Protein AF-A0A1B1Z982-F1 (afdb_monomer_lite)

Sequence (118 aa):
MNDKHSSLIGELDMIHENLQYAKQNTDNPLINSRIEEIKKFVSKLINDIEQMEKYKEQRYKPNQIKQKSPALHKNKPKKNVKHHQAPKGRNAHRQSGLFNAQGGFKPTAFYHVKGYED

Radius of gyration: 29.31 Å; chains: 1; bounding box: 48×60×69 Å

pLDDT: mean 72.61, std 19.45, range [44.53, 97.69]

Structure (mmCIF, N/CA/C/O backbone):
data_AF-A0A1B1Z982-F1
#
_entry.id   AF-A0A1B1Z982-F1
#
loop_
_atom_site.group_PDB
_atom_site.id
_atom_site.type_symbol
_atom_site.label_atom_id
_atom_site.label_alt_id
_atom_site.label_comp_id
_atom_site.label_asym_id
_atom_site.label_entity_id
_atom_site.label_seq_id
_atom_site.pdbx_PDB_ins_code
_atom_site.Cartn_x
_atom_site.Cartn_y
_atom_site.Cartn_z
_atom_site.occupancy
_atom_site.B_iso_or_equiv
_atom_site.auth_seq_id
_atom_site.auth_comp_id
_atom_site.auth_asym_id
_atom_site.auth_atom_id
_atom_site.pdbx_PDB_model_num
ATOM 1 N N . MET A 1 1 ? 16.030 12.762 -15.024 1.00 52.62 1 MET A N 1
ATOM 2 C CA . MET A 1 1 ? 14.594 12.393 -15.085 1.00 52.62 1 MET A CA 1
ATOM 3 C C . MET A 1 1 ? 14.165 11.502 -13.904 1.00 52.62 1 MET A C 1
ATOM 5 O O . MET A 1 1 ? 13.069 10.958 -13.967 1.00 52.62 1 MET A O 1
ATOM 9 N N . ASN A 1 2 ? 14.946 11.401 -12.817 1.00 60.38 2 ASN A N 1
ATOM 10 C CA . ASN A 1 2 ? 14.559 10.637 -11.614 1.00 60.38 2 ASN A CA 1
ATOM 11 C C . ASN A 1 2 ? 13.811 11.509 -10.584 1.00 60.38 2 ASN A C 1
ATOM 13 O O . ASN A 1 2 ? 13.110 11.002 -9.718 1.00 60.38 2 A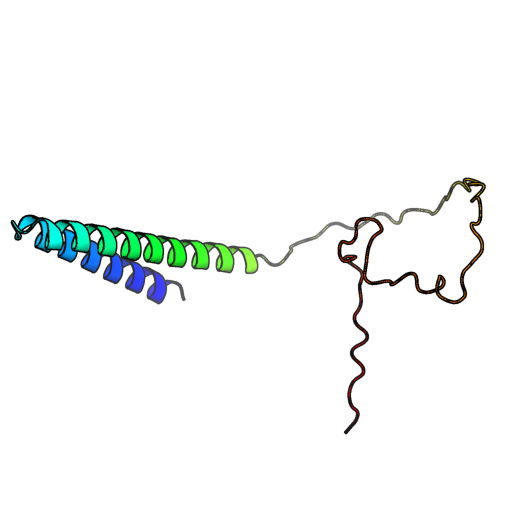SN A O 1
ATOM 17 N N . ASP A 1 3 ? 13.862 12.834 -10.735 1.00 69.56 3 ASP A N 1
ATOM 18 C CA . ASP A 1 3 ? 13.393 13.780 -9.712 1.00 69.56 3 ASP A CA 1
ATOM 19 C C . ASP A 1 3 ? 11.876 13.714 -9.471 1.00 69.56 3 ASP A C 1
ATOM 21 O O . ASP A 1 3 ? 11.410 13.893 -8.350 1.00 69.56 3 ASP A O 1
ATOM 25 N N . LYS A 1 4 ? 11.088 13.393 -10.507 1.00 81.94 4 LYS A N 1
ATOM 26 C CA . LYS A 1 4 ? 9.626 13.253 -10.378 1.00 81.94 4 LYS A CA 1
ATOM 27 C C . LYS A 1 4 ? 9.224 12.024 -9.564 1.00 81.94 4 LYS A C 1
ATOM 29 O O . LYS A 1 4 ? 8.228 12.072 -8.853 1.00 81.94 4 LYS A O 1
ATOM 34 N N . HIS A 1 5 ? 9.971 10.929 -9.683 1.00 82.06 5 HIS A N 1
ATOM 35 C CA . HIS A 1 5 ? 9.683 9.695 -8.958 1.00 82.06 5 HIS A CA 1
ATOM 36 C C . HIS A 1 5 ? 10.105 9.817 -7.495 1.00 82.06 5 HIS A C 1
ATOM 38 O O . HIS A 1 5 ? 9.312 9.482 -6.623 1.00 82.06 5 HIS A O 1
ATOM 44 N N . SER A 1 6 ? 11.280 10.394 -7.221 1.00 85.12 6 SER A N 1
ATOM 45 C CA . SER A 1 6 ? 11.704 10.687 -5.847 1.00 85.12 6 SER A CA 1
ATOM 46 C C . SER A 1 6 ? 10.760 11.672 -5.149 1.00 85.12 6 SER A C 1
ATOM 48 O O . SER A 1 6 ? 10.418 11.463 -3.990 1.00 85.12 6 SER A O 1
ATOM 50 N N . SER A 1 7 ? 10.274 12.698 -5.862 1.00 89.25 7 SER A N 1
ATOM 51 C CA . SER A 1 7 ? 9.251 13.616 -5.337 1.00 89.25 7 SER A CA 1
ATOM 52 C C . SER A 1 7 ? 7.953 12.884 -4.989 1.00 89.25 7 SER A C 1
ATOM 54 O O . SER A 1 7 ? 7.406 13.087 -3.911 1.00 89.25 7 SER A O 1
ATOM 56 N N . LEU A 1 8 ? 7.482 11.996 -5.872 1.00 92.56 8 LEU A N 1
ATOM 57 C CA . LEU A 1 8 ? 6.258 11.227 -5.645 1.00 92.56 8 LEU A CA 1
ATOM 58 C C . LEU A 1 8 ? 6.393 10.243 -4.473 1.00 92.56 8 LEU A C 1
ATOM 60 O O . LEU A 1 8 ? 5.452 10.091 -3.701 1.00 92.56 8 LEU A O 1
ATOM 64 N N . ILE A 1 9 ? 7.550 9.593 -4.317 1.00 92.50 9 ILE A N 1
ATOM 65 C CA . ILE A 1 9 ? 7.829 8.738 -3.153 1.00 92.50 9 ILE A CA 1
ATOM 66 C C . ILE A 1 9 ? 7.766 9.572 -1.867 1.00 92.50 9 ILE A C 1
ATOM 68 O O . ILE A 1 9 ? 7.068 9.182 -0.937 1.00 92.50 9 ILE A O 1
ATOM 72 N N . GLY A 1 10 ? 8.384 10.758 -1.849 1.00 93.12 10 GLY A N 1
ATOM 73 C CA . GLY A 1 10 ? 8.320 11.657 -0.694 1.00 93.12 10 GLY A CA 1
ATOM 74 C C . GLY A 1 10 ? 6.895 12.108 -0.340 1.00 93.12 10 GLY A C 1
ATOM 75 O O . GLY A 1 10 ? 6.539 12.171 0.836 1.00 93.12 10 GLY A O 1
ATOM 76 N N . GLU A 1 11 ? 6.046 12.374 -1.337 1.00 95.62 11 GLU A N 1
ATOM 77 C CA . GLU A 1 11 ? 4.624 12.673 -1.109 1.00 95.62 11 GLU A CA 1
ATOM 78 C C . GLU A 1 11 ? 3.875 11.480 -0.492 1.00 95.62 11 GLU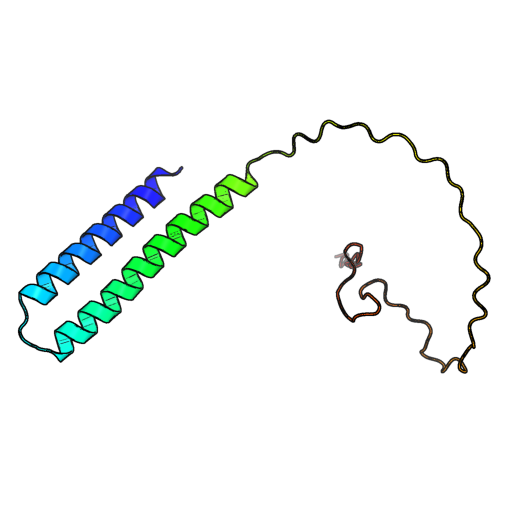 A C 1
ATOM 80 O O . GLU A 1 11 ? 3.062 11.656 0.419 1.00 95.62 11 GLU A O 1
ATOM 85 N N . LEU A 1 12 ? 4.162 10.259 -0.954 1.00 96.00 12 LEU A N 1
ATOM 86 C CA . LEU A 1 12 ? 3.561 9.036 -0.419 1.00 96.00 12 LEU A CA 1
ATOM 87 C C . LEU A 1 12 ? 4.031 8.734 1.010 1.00 96.00 12 LEU A C 1
ATOM 89 O O . LEU A 1 12 ? 3.208 8.329 1.834 1.00 96.00 12 LEU A O 1
ATOM 93 N N . ASP A 1 13 ? 5.298 8.992 1.329 1.00 95.31 13 ASP A N 1
ATOM 94 C CA . ASP A 1 13 ? 5.826 8.888 2.694 1.00 95.31 13 ASP A CA 1
ATOM 95 C C . ASP A 1 13 ? 5.124 9.876 3.635 1.00 95.31 13 ASP A C 1
ATOM 97 O O . ASP A 1 13 ? 4.684 9.505 4.724 1.00 95.31 13 ASP A O 1
ATOM 101 N N . MET A 1 14 ? 4.907 11.120 3.193 1.00 96.88 14 MET A N 1
ATOM 102 C CA . MET A 1 14 ? 4.152 12.105 3.973 1.00 96.88 14 MET A CA 1
ATOM 103 C C . MET A 1 14 ? 2.701 11.656 4.213 1.00 96.88 14 MET A C 1
ATOM 105 O O . MET A 1 14 ? 2.175 11.809 5.318 1.00 96.88 14 MET A O 1
ATOM 109 N N . ILE A 1 15 ? 2.040 11.074 3.206 1.00 96.62 15 ILE A N 1
ATOM 110 C CA . ILE A 1 15 ? 0.695 10.499 3.371 1.00 96.62 15 ILE A CA 1
ATOM 111 C C . ILE A 1 15 ? 0.720 9.361 4.397 1.00 96.62 15 ILE A C 1
ATOM 113 O O . ILE A 1 15 ? -0.181 9.273 5.233 1.00 96.62 15 ILE A O 1
ATOM 117 N N . HIS A 1 16 ? 1.742 8.506 4.361 1.00 96.31 16 HIS A N 1
ATOM 118 C CA . HIS A 1 16 ? 1.892 7.410 5.310 1.00 96.31 16 HIS A CA 1
ATOM 119 C C . HIS A 1 16 ? 2.026 7.913 6.759 1.00 96.31 16 HIS A C 1
ATOM 121 O O . HIS A 1 16 ? 1.341 7.400 7.650 1.00 96.31 16 HIS A O 1
ATOM 127 N N . GLU A 1 17 ? 2.822 8.959 6.993 1.00 96.19 17 GLU A N 1
ATOM 128 C CA . GLU A 1 17 ? 2.957 9.594 8.312 1.00 96.19 17 GLU A CA 1
ATOM 129 C C . GLU A 1 17 ? 1.662 10.281 8.769 1.00 96.19 17 GLU A C 1
ATOM 131 O O . GLU A 1 17 ? 1.235 10.114 9.913 1.00 96.19 17 GLU A O 1
ATOM 136 N N . ASN A 1 18 ? 0.959 10.972 7.868 1.00 97.25 18 ASN A N 1
ATOM 137 C CA . ASN A 1 18 ? -0.336 11.582 8.182 1.00 97.25 18 ASN A CA 1
ATOM 138 C C . ASN A 1 18 ? -1.383 10.534 8.589 1.00 97.25 18 ASN A C 1
ATOM 140 O O . ASN A 1 18 ? -2.169 10.758 9.511 1.00 97.25 18 ASN A O 1
ATOM 144 N N . LEU A 1 19 ? -1.382 9.368 7.937 1.00 96.12 19 LEU A N 1
ATOM 145 C CA . LEU A 1 19 ? -2.232 8.238 8.313 1.00 96.12 19 LEU A CA 1
ATOM 146 C C . LEU A 1 19 ? -1.845 7.679 9.686 1.00 96.12 19 LEU A C 1
ATOM 148 O O . LEU A 1 19 ? -2.723 7.363 10.489 1.00 96.12 19 LEU A O 1
ATOM 152 N N . GLN A 1 20 ? -0.549 7.587 9.985 1.00 96.25 20 GLN A N 1
ATOM 153 C CA . GLN A 1 20 ? -0.068 7.165 11.298 1.00 96.25 20 GLN A CA 1
ATOM 154 C C . GLN A 1 20 ? -0.506 8.136 12.404 1.00 96.25 20 GLN A C 1
ATOM 156 O O . GLN A 1 20 ? -0.986 7.689 13.447 1.00 96.25 20 GLN A O 1
ATOM 161 N N . TYR A 1 21 ? -0.417 9.443 12.159 1.00 96.25 21 TYR A N 1
ATOM 162 C CA . TYR A 1 21 ? -0.934 10.462 13.069 1.00 96.25 21 TYR A CA 1
ATOM 163 C C . TYR A 1 21 ? -2.453 10.339 13.239 1.00 96.25 21 TYR A C 1
ATOM 165 O O . TYR A 1 21 ? -2.947 10.293 14.363 1.00 96.25 21 TYR A O 1
ATOM 173 N N . ALA A 1 22 ? -3.217 10.200 12.151 1.00 94.69 22 ALA A N 1
ATOM 174 C CA . ALA A 1 22 ? -4.669 10.027 12.223 1.00 94.69 22 ALA A CA 1
ATOM 175 C C . ALA A 1 22 ? -5.073 8.801 13.062 1.00 94.69 22 ALA A C 1
ATOM 177 O O . ALA A 1 22 ? -6.013 8.881 13.850 1.00 94.69 22 ALA A O 1
ATOM 178 N N . LYS A 1 23 ? -4.321 7.697 12.951 1.00 94.50 23 LYS A N 1
ATOM 179 C CA . LYS A 1 23 ? -4.512 6.485 13.760 1.00 94.50 23 LYS A CA 1
ATOM 180 C C . LYS A 1 23 ? -4.315 6.743 15.256 1.00 94.50 23 LYS A C 1
ATOM 182 O O . LYS A 1 23 ? -5.058 6.224 16.077 1.00 94.50 23 LYS A O 1
ATOM 187 N N . GLN A 1 24 ? -3.305 7.534 15.620 1.00 94.88 24 GLN A N 1
ATOM 188 C CA . GLN A 1 24 ? -3.019 7.867 17.022 1.00 94.88 24 GLN A CA 1
ATOM 189 C C . GLN A 1 24 ? -4.075 8.789 17.642 1.00 94.88 24 GLN A C 1
ATOM 191 O O . GLN A 1 24 ? -4.226 8.798 18.858 1.00 94.88 24 GLN A O 1
ATOM 196 N N . ASN A 1 25 ? -4.803 9.543 16.816 1.00 95.31 25 ASN A N 1
ATOM 197 C CA . ASN A 1 25 ? -5.820 10.501 17.255 1.00 95.31 25 ASN A CA 1
ATOM 198 C C . ASN A 1 25 ? -7.255 9.959 17.162 1.00 95.31 25 ASN A C 1
ATOM 200 O O . ASN A 1 25 ? -8.206 10.718 17.347 1.00 95.31 25 ASN A O 1
ATOM 204 N N . THR A 1 26 ? -7.441 8.675 16.842 1.00 93.94 26 THR A N 1
ATOM 205 C CA . THR A 1 26 ? -8.771 8.068 16.772 1.00 93.94 26 THR A CA 1
ATOM 206 C C . THR A 1 26 ? -8.872 6.819 17.636 1.00 93.94 26 THR A C 1
ATOM 208 O O . THR A 1 26 ? -8.130 5.850 17.483 1.00 93.94 26 THR A O 1
ATOM 211 N N . ASP A 1 27 ? -9.869 6.817 18.515 1.00 94.75 27 ASP A N 1
ATOM 212 C CA . ASP A 1 27 ? -10.186 5.662 19.359 1.00 94.75 27 ASP A CA 1
ATOM 213 C C . ASP A 1 27 ? -11.099 4.654 18.646 1.00 94.75 27 ASP A C 1
ATOM 215 O O . ASP A 1 27 ? -11.393 3.580 19.170 1.00 94.75 27 ASP A O 1
ATOM 219 N N . ASN A 1 28 ? -11.571 4.975 17.435 1.00 97.12 28 ASN A N 1
ATOM 220 C CA . ASN A 1 28 ? -12.497 4.116 16.712 1.00 97.12 28 ASN A CA 1
ATOM 221 C C . ASN A 1 28 ? -11.746 2.935 16.056 1.00 97.12 28 ASN A C 1
ATOM 223 O O . ASN A 1 28 ? -10.973 3.141 15.113 1.00 97.12 28 ASN A O 1
ATOM 227 N N . PRO A 1 29 ? -12.005 1.679 16.472 1.00 95.44 29 PRO A N 1
ATOM 228 C CA . PRO A 1 29 ? -11.283 0.513 15.966 1.00 95.44 29 PRO A CA 1
ATOM 229 C C . PRO A 1 29 ? -11.536 0.244 14.476 1.00 95.44 29 PRO A C 1
ATOM 231 O O . PRO A 1 29 ? -10.637 -0.233 13.783 1.00 95.44 29 PRO A O 1
ATOM 234 N N . LEU A 1 30 ? -12.723 0.580 13.955 1.00 96.88 30 LEU A N 1
ATOM 235 C CA . LEU A 1 30 ? -13.032 0.437 12.528 1.00 96.88 30 LEU A CA 1
ATOM 236 C C . LEU A 1 30 ? -12.217 1.424 11.690 1.00 96.88 30 LEU A C 1
ATOM 238 O O . LEU A 1 30 ? -11.657 1.046 10.661 1.00 96.88 30 LEU A O 1
ATOM 242 N N . ILE A 1 31 ? -12.108 2.672 12.156 1.00 95.56 31 ILE A N 1
ATOM 243 C CA . ILE A 1 31 ? -11.288 3.698 11.501 1.00 95.56 31 ILE A CA 1
ATOM 244 C C . ILE A 1 31 ? -9.815 3.281 11.551 1.00 95.56 31 ILE A C 1
ATOM 246 O O . ILE A 1 31 ? -9.146 3.311 10.522 1.00 95.56 31 ILE A O 1
ATOM 250 N N . ASN A 1 32 ? -9.334 2.784 12.692 1.00 97.25 32 ASN A N 1
ATOM 251 C CA . ASN A 1 32 ? -7.968 2.275 12.833 1.00 97.25 32 ASN A CA 1
ATOM 252 C C . ASN A 1 32 ? -7.658 1.120 11.875 1.00 97.25 32 ASN A C 1
ATOM 254 O O . ASN A 1 32 ? -6.615 1.133 11.218 1.00 97.25 32 ASN A O 1
ATOM 258 N N . SER A 1 33 ? -8.567 0.149 11.747 1.00 97.19 33 SER A N 1
ATOM 259 C CA . SER A 1 33 ? -8.420 -0.942 10.776 1.00 97.19 33 SER A CA 1
ATOM 260 C C . SER A 1 33 ? -8.343 -0.405 9.350 1.00 97.19 33 SER A C 1
ATOM 262 O O . SER A 1 33 ? -7.491 -0.824 8.567 1.00 97.19 33 SER A O 1
ATOM 264 N N . ARG A 1 34 ? -9.205 0.561 9.010 1.00 97.62 34 ARG A N 1
ATOM 265 C CA . ARG A 1 34 ? -9.240 1.132 7.664 1.00 97.62 34 ARG A CA 1
ATOM 266 C C . ARG A 1 34 ? -7.986 1.941 7.347 1.00 97.62 34 ARG A C 1
ATOM 268 O O . ARG A 1 34 ? -7.465 1.840 6.240 1.00 97.62 34 ARG A O 1
ATOM 275 N N . ILE A 1 35 ? -7.473 2.697 8.314 1.00 97.12 35 ILE A N 1
ATOM 276 C CA . ILE A 1 35 ? -6.205 3.420 8.188 1.00 97.12 35 ILE A CA 1
ATOM 277 C C . ILE A 1 35 ? -5.052 2.442 7.926 1.00 97.12 35 ILE A C 1
ATOM 279 O O . ILE A 1 35 ? -4.244 2.682 7.032 1.00 97.12 35 ILE A O 1
ATOM 283 N N . GLU A 1 36 ? -4.993 1.315 8.639 1.00 96.62 36 GLU A N 1
ATOM 284 C CA . GLU A 1 36 ? -3.963 0.291 8.414 1.00 96.62 36 GLU A CA 1
ATOM 285 C C . GLU A 1 36 ? -4.043 -0.349 7.021 1.00 96.62 36 GLU A C 1
ATOM 287 O O . GLU A 1 36 ? -3.014 -0.600 6.391 1.00 96.62 36 GLU A O 1
ATOM 292 N N . GLU A 1 37 ? -5.245 -0.579 6.492 1.00 97.69 37 GLU A N 1
ATOM 293 C CA . GLU A 1 37 ? -5.409 -1.031 5.106 1.00 97.69 37 GLU A CA 1
ATOM 294 C C . GLU A 1 37 ? -4.871 -0.004 4.107 1.00 97.69 37 GLU A C 1
ATOM 296 O O . GLU A 1 37 ? -4.117 -0.367 3.203 1.00 97.69 37 GLU A O 1
ATOM 301 N N . ILE A 1 38 ? -5.211 1.276 4.284 1.00 97.56 38 ILE A N 1
ATOM 302 C CA . ILE A 1 38 ? -4.739 2.351 3.404 1.00 97.56 38 ILE A CA 1
ATOM 303 C C . ILE A 1 38 ? -3.211 2.447 3.459 1.00 97.56 38 ILE A C 1
ATOM 305 O O . ILE A 1 38 ? -2.574 2.504 2.408 1.00 97.56 38 ILE A O 1
ATOM 309 N N . LYS A 1 39 ? -2.606 2.375 4.651 1.00 97.25 39 LYS A N 1
ATOM 310 C CA . LYS A 1 39 ? -1.142 2.373 4.806 1.00 97.25 39 LYS A CA 1
ATOM 311 C C . LYS A 1 39 ? -0.482 1.252 4.005 1.00 97.25 39 LYS A C 1
ATOM 313 O O . LYS A 1 39 ? 0.466 1.515 3.272 1.00 97.25 39 LYS A O 1
ATOM 318 N N . LYS A 1 40 ? -1.022 0.028 4.057 1.00 96.88 40 LYS A N 1
ATOM 319 C CA . LYS A 1 40 ? -0.514 -1.101 3.252 1.00 96.88 40 LYS A CA 1
ATOM 320 C C . LYS A 1 40 ? -0.561 -0.811 1.751 1.00 96.88 40 LYS A C 1
ATOM 322 O O . LYS A 1 40 ? 0.378 -1.166 1.039 1.00 96.88 40 LYS A O 1
ATOM 327 N N . PHE A 1 41 ? -1.629 -0.176 1.262 1.00 97.38 41 PHE A N 1
ATOM 328 C CA . PHE A 1 41 ? -1.723 0.219 -0.147 1.00 97.38 41 PHE A CA 1
ATOM 329 C C . PHE A 1 41 ? -0.687 1.282 -0.521 1.00 97.38 41 PHE A C 1
ATOM 331 O O . PHE A 1 41 ? -0.058 1.154 -1.570 1.00 97.38 41 PHE A O 1
ATOM 338 N N . VAL A 1 42 ? -0.464 2.278 0.339 1.00 96.75 42 VAL A N 1
ATOM 339 C CA . VAL A 1 42 ? 0.557 3.318 0.128 1.00 96.75 42 VAL A CA 1
ATOM 340 C C . VAL A 1 42 ? 1.957 2.702 0.072 1.00 96.75 42 VAL A C 1
ATOM 342 O O . VAL A 1 42 ? 2.678 2.930 -0.896 1.00 96.75 42 VAL A O 1
ATOM 345 N N . SER A 1 43 ? 2.319 1.835 1.025 1.00 94.81 43 SER A N 1
ATOM 346 C CA . SER A 1 43 ? 3.620 1.147 1.016 1.00 94.81 43 SER A CA 1
ATOM 347 C C . SER A 1 43 ? 3.812 0.269 -0.222 1.00 94.81 43 SER A C 1
ATOM 349 O O . SER A 1 43 ? 4.908 0.195 -0.776 1.00 94.81 43 SER A O 1
ATOM 351 N N . LYS A 1 44 ? 2.745 -0.394 -0.688 1.00 96.62 44 LYS A N 1
ATOM 352 C CA . LYS A 1 44 ? 2.793 -1.174 -1.928 1.00 96.62 44 LYS A CA 1
ATOM 353 C C . LYS A 1 44 ? 3.069 -0.278 -3.137 1.00 96.62 44 LYS A C 1
ATOM 355 O O . LYS A 1 44 ? 3.902 -0.636 -3.961 1.00 96.62 44 LYS A O 1
ATOM 360 N N . LEU A 1 45 ? 2.413 0.878 -3.215 1.00 94.81 45 LEU A N 1
ATOM 361 C CA . LEU A 1 45 ? 2.606 1.827 -4.308 1.00 94.81 45 LEU A CA 1
ATOM 362 C C . LEU A 1 45 ? 4.037 2.382 -4.344 1.00 94.81 45 LEU A C 1
ATOM 364 O O . LEU A 1 45 ? 4.614 2.470 -5.425 1.00 94.81 45 LEU A O 1
ATOM 368 N N . ILE A 1 46 ? 4.623 2.696 -3.184 1.00 94.31 46 ILE A N 1
ATOM 369 C CA . ILE A 1 46 ? 6.031 3.116 -3.080 1.00 94.31 46 ILE A CA 1
ATOM 370 C C . ILE A 1 46 ? 6.946 2.041 -3.677 1.00 94.31 46 ILE A C 1
ATOM 372 O O . ILE A 1 46 ? 7.723 2.331 -4.585 1.00 94.31 46 ILE A O 1
ATOM 376 N N . ASN A 1 47 ? 6.791 0.784 -3.248 1.00 93.69 47 ASN A N 1
ATOM 377 C CA . ASN A 1 47 ? 7.588 -0.323 -3.778 1.00 93.69 47 ASN A CA 1
ATOM 378 C C . ASN A 1 47 ? 7.379 -0.497 -5.293 1.00 93.69 47 ASN A C 1
ATOM 380 O O . ASN A 1 47 ? 8.346 -0.642 -6.033 1.00 93.69 47 ASN A O 1
ATOM 384 N N . ASP A 1 48 ? 6.141 -0.422 -5.788 1.00 92.25 48 ASP A N 1
ATOM 385 C CA . ASP A 1 48 ? 5.864 -0.526 -7.225 1.00 92.25 48 ASP A CA 1
ATOM 386 C C . ASP A 1 48 ? 6.601 0.573 -8.024 1.00 92.25 48 ASP A C 1
ATOM 388 O O . ASP A 1 48 ? 7.183 0.286 -9.075 1.00 92.25 48 ASP A O 1
ATOM 392 N N . ILE A 1 49 ? 6.655 1.809 -7.509 1.00 90.12 49 ILE A N 1
ATOM 393 C CA . ILE A 1 49 ? 7.404 2.920 -8.123 1.00 90.12 49 ILE A CA 1
ATOM 394 C C . ILE A 1 49 ? 8.915 2.645 -8.110 1.00 90.12 49 ILE A C 1
ATOM 396 O O . ILE A 1 49 ? 9.560 2.767 -9.154 1.00 90.12 49 ILE A O 1
ATOM 400 N N . GLU A 1 50 ? 9.475 2.216 -6.978 1.00 89.12 50 GLU A N 1
ATOM 401 C CA . GLU A 1 50 ? 10.904 1.892 -6.855 1.00 89.12 50 GLU A CA 1
ATOM 402 C C . GLU A 1 50 ? 11.328 0.749 -7.792 1.00 89.12 50 GLU A C 1
ATOM 404 O O . GLU A 1 50 ? 12.391 0.789 -8.420 1.00 89.12 50 GLU A O 1
ATOM 409 N N . GLN A 1 51 ? 10.500 -0.292 -7.919 1.00 88.00 51 GLN A N 1
ATOM 410 C CA . GLN A 1 51 ? 10.780 -1.401 -8.831 1.00 88.00 51 GLN A CA 1
ATOM 411 C C . GLN A 1 51 ? 10.696 -0.947 -10.288 1.00 88.00 51 GLN A C 1
ATOM 413 O O . GLN A 1 51 ? 11.539 -1.342 -11.098 1.00 88.00 51 GLN A O 1
ATOM 418 N N . MET A 1 52 ? 9.727 -0.092 -10.641 1.00 84.12 52 MET A N 1
ATOM 419 C CA . MET A 1 52 ? 9.650 0.483 -11.987 1.00 84.12 52 MET A CA 1
ATOM 420 C C . MET A 1 52 ? 10.926 1.245 -12.368 1.00 84.12 52 MET A C 1
ATOM 422 O O . MET A 1 52 ? 11.357 1.142 -13.520 1.00 84.12 52 MET A O 1
ATOM 426 N N . GLU A 1 53 ? 11.549 1.978 -11.441 1.00 78.06 53 GLU A N 1
ATOM 427 C CA . GLU A 1 53 ? 12.833 2.643 -11.701 1.00 78.06 53 GLU A CA 1
ATOM 428 C C . GLU A 1 53 ? 13.953 1.635 -11.976 1.00 78.06 53 GLU A C 1
ATOM 430 O O . GLU A 1 53 ? 14.633 1.735 -13.003 1.00 78.06 53 GLU A O 1
ATOM 435 N N . LYS A 1 54 ? 14.069 0.585 -11.153 1.00 78.69 54 LYS A N 1
ATOM 436 C CA . LYS A 1 54 ? 15.064 -0.486 -11.350 1.00 78.69 54 LYS A CA 1
ATOM 437 C C . LYS A 1 54 ? 14.925 -1.171 -12.713 1.00 78.69 54 LYS A C 1
ATOM 439 O O . LYS A 1 54 ? 15.928 -1.447 -13.375 1.00 78.69 54 LYS A O 1
ATOM 444 N N . TYR A 1 55 ? 13.697 -1.426 -13.171 1.00 72.50 55 TYR A N 1
ATOM 445 C CA . TYR A 1 55 ? 13.457 -2.010 -14.495 1.00 72.50 55 TYR A CA 1
ATOM 446 C C . TYR A 1 55 ? 13.839 -1.067 -15.645 1.00 72.50 55 TYR A C 1
ATOM 448 O O . TYR A 1 55 ? 14.289 -1.540 -16.693 1.00 72.50 55 TYR A O 1
ATOM 456 N N . LYS A 1 56 ? 13.681 0.253 -15.479 1.00 67.25 56 LYS A N 1
ATOM 457 C CA . LYS A 1 56 ? 14.106 1.242 -16.484 1.00 67.25 56 LYS A CA 1
ATOM 458 C C . LYS A 1 56 ? 15.630 1.328 -16.570 1.00 67.25 56 LYS A C 1
ATOM 460 O O . LYS A 1 56 ? 16.159 1.300 -17.679 1.00 67.25 56 LYS A O 1
ATOM 465 N N . GLU A 1 57 ? 16.336 1.352 -15.442 1.00 61.84 57 GLU A N 1
ATOM 466 C CA . GLU A 1 57 ? 17.807 1.413 -15.415 1.00 61.84 57 GLU A CA 1
ATOM 467 C C . GLU A 1 57 ? 18.464 0.185 -16.066 1.00 61.84 57 GLU A C 1
ATOM 469 O O . GLU A 1 57 ? 19.460 0.308 -16.781 1.00 61.84 57 GLU A O 1
ATOM 474 N N . GLN A 1 58 ? 17.870 -1.003 -15.915 1.00 59.06 58 GLN A N 1
ATOM 475 C CA . GLN A 1 58 ? 18.378 -2.229 -16.543 1.00 59.06 58 GLN A CA 1
ATOM 476 C C . GLN A 1 58 ? 18.225 -2.249 -18.074 1.00 59.06 58 GLN A C 1
ATOM 478 O O . GLN A 1 58 ? 19.015 -2.905 -18.753 1.00 59.06 58 GLN A O 1
ATOM 483 N N . ARG A 1 59 ? 17.259 -1.513 -18.644 1.00 56.59 59 ARG A N 1
ATOM 484 C CA . ARG A 1 59 ? 17.062 -1.424 -20.105 1.00 56.59 59 ARG A CA 1
ATOM 485 C C . ARG A 1 59 ? 18.037 -0.470 -20.805 1.00 56.59 59 ARG A C 1
ATOM 487 O O . ARG A 1 59 ? 18.150 -0.533 -22.026 1.00 56.59 59 ARG A O 1
ATOM 494 N N . TYR A 1 60 ? 18.762 0.365 -20.058 1.00 53.31 60 TYR A N 1
ATOM 495 C CA . TYR A 1 60 ? 19.715 1.351 -20.585 1.00 53.31 60 TYR A CA 1
ATOM 496 C C . TYR A 1 60 ? 21.186 0.929 -20.490 1.00 53.31 60 TYR A C 1
ATOM 498 O O . TYR A 1 60 ? 22.075 1.760 -20.664 1.00 53.31 60 TYR A O 1
ATOM 506 N N . LYS A 1 61 ? 21.488 -0.357 -20.276 1.00 50.69 61 LYS A N 1
ATOM 507 C CA . LYS A 1 61 ? 22.834 -0.866 -20.565 1.00 50.69 61 LYS A CA 1
ATOM 508 C C . LYS A 1 61 ? 22.898 -1.229 -22.052 1.00 50.69 61 LYS A C 1
ATOM 510 O O . LYS A 1 61 ? 22.383 -2.287 -22.415 1.00 50.69 61 LYS A O 1
ATOM 515 N N . PRO A 1 62 ? 23.497 -0.404 -22.941 1.00 47.09 62 PRO A N 1
ATOM 516 C CA . PRO A 1 62 ? 23.798 -0.872 -24.282 1.00 47.09 62 PRO A CA 1
ATOM 517 C C . PRO A 1 62 ? 24.698 -2.094 -24.132 1.00 47.09 62 PRO A C 1
ATOM 519 O O . PRO A 1 62 ? 25.738 -2.034 -23.475 1.00 47.09 62 PRO A O 1
ATOM 522 N N . ASN A 1 63 ? 24.264 -3.214 -24.703 1.00 50.06 63 ASN A N 1
ATOM 523 C CA . ASN A 1 63 ? 25.051 -4.429 -24.823 1.00 50.06 63 ASN A CA 1
ATOM 524 C C . ASN A 1 63 ? 26.417 -4.092 -25.440 1.00 50.06 63 ASN A C 1
ATOM 526 O O . ASN A 1 63 ? 26.567 -4.061 -26.660 1.00 50.06 63 ASN A O 1
ATOM 530 N N . GLN A 1 64 ? 27.442 -3.877 -24.616 1.00 55.19 64 GLN A N 1
ATOM 531 C CA . GLN A 1 64 ? 28.825 -3.991 -25.054 1.00 55.19 64 GLN A CA 1
ATOM 532 C C . GLN A 1 64 ? 29.156 -5.480 -25.164 1.00 55.19 64 GLN A C 1
ATOM 534 O O . GLN A 1 64 ? 29.873 -6.040 -24.342 1.00 55.19 64 GLN A O 1
ATOM 539 N N . ILE A 1 65 ? 28.626 -6.142 -26.193 1.00 53.78 65 ILE A N 1
ATOM 540 C CA . ILE A 1 65 ? 29.097 -7.468 -26.593 1.00 53.78 65 ILE A CA 1
ATOM 541 C C . ILE A 1 65 ? 30.200 -7.247 -27.630 1.00 53.78 65 ILE A C 1
ATOM 543 O O . ILE A 1 65 ? 29.996 -7.345 -28.837 1.00 53.78 65 ILE A O 1
ATOM 547 N N . LYS A 1 66 ? 31.408 -6.933 -27.149 1.00 52.44 66 LYS A N 1
ATOM 548 C CA . LYS A 1 66 ? 32.624 -7.357 -27.845 1.00 52.44 66 LYS A CA 1
ATOM 549 C C . LYS A 1 66 ? 32.871 -8.801 -27.432 1.00 52.44 66 LYS A C 1
ATOM 551 O O . LYS A 1 66 ? 33.363 -9.022 -26.336 1.00 52.44 66 LYS A O 1
ATOM 556 N N . GLN A 1 67 ? 32.593 -9.755 -28.314 1.00 51.22 67 GLN A N 1
ATOM 557 C CA . GLN A 1 67 ? 33.388 -10.980 -28.425 1.00 51.22 67 GLN A CA 1
ATOM 558 C C . GLN A 1 67 ? 33.122 -11.642 -29.781 1.00 51.22 67 GLN A C 1
ATOM 560 O O . GLN A 1 67 ? 32.007 -12.032 -30.111 1.00 51.22 67 GLN A O 1
ATOM 565 N N . LYS A 1 68 ? 34.183 -11.690 -30.592 1.00 54.84 68 LYS A N 1
ATOM 566 C CA . LYS A 1 68 ? 34.245 -12.359 -31.892 1.00 54.84 68 LYS A CA 1
ATOM 567 C C . LYS A 1 68 ? 33.976 -13.850 -31.680 1.00 54.84 68 LYS A C 1
ATOM 569 O O . LYS A 1 68 ? 34.699 -14.493 -30.925 1.00 54.84 68 LYS A O 1
ATOM 574 N N . SER A 1 69 ? 32.971 -14.400 -32.345 1.00 52.19 69 SER A N 1
ATOM 575 C CA . SER A 1 69 ? 32.772 -15.846 -32.412 1.00 52.19 69 SER A CA 1
ATOM 576 C C . SER A 1 69 ? 33.838 -16.476 -33.325 1.00 52.19 69 SER A C 1
ATOM 578 O O . SER A 1 69 ? 34.051 -15.980 -34.434 1.00 52.19 69 SER A O 1
ATOM 580 N N . PRO A 1 70 ? 34.512 -17.570 -32.923 1.00 52.41 70 PRO A N 1
ATOM 581 C CA . PRO A 1 70 ? 35.251 -18.391 -33.869 1.00 52.41 70 PRO A CA 1
ATOM 582 C C . PRO A 1 70 ? 34.247 -19.148 -34.747 1.00 52.41 70 PRO A C 1
ATOM 584 O O . PRO A 1 70 ? 33.280 -19.728 -34.248 1.00 52.41 70 PRO A O 1
ATOM 587 N N . ALA A 1 71 ? 34.471 -19.141 -36.059 1.00 57.22 71 ALA A N 1
ATOM 588 C CA . ALA A 1 71 ? 33.678 -19.904 -37.013 1.00 57.22 71 ALA A CA 1
ATOM 589 C C . ALA A 1 71 ? 33.760 -21.411 -36.699 1.00 57.22 71 ALA A C 1
ATOM 591 O O . ALA A 1 71 ? 34.816 -22.031 -36.818 1.00 57.22 71 ALA A O 1
ATOM 592 N N . LEU A 1 72 ? 32.635 -22.010 -36.303 1.00 48.94 72 LEU A N 1
ATOM 593 C CA . LEU A 1 72 ? 32.509 -23.454 -36.109 1.00 48.94 72 LEU A CA 1
ATOM 594 C C . LEU A 1 72 ? 32.441 -24.155 -37.474 1.00 48.94 72 LEU A C 1
ATOM 596 O O . LEU A 1 72 ? 31.441 -24.064 -38.192 1.00 48.94 72 LEU A O 1
ATOM 600 N N . HIS A 1 73 ? 33.501 -24.888 -37.817 1.00 53.69 73 HIS A N 1
ATOM 601 C CA . HIS A 1 73 ? 33.478 -25.867 -38.899 1.00 53.69 73 HIS A CA 1
ATOM 602 C C . HIS A 1 73 ? 32.402 -26.929 -38.624 1.00 53.69 73 HIS A C 1
ATOM 604 O O . HIS A 1 73 ? 32.331 -27.535 -37.554 1.00 53.69 73 HIS A O 1
ATOM 610 N N . LYS A 1 74 ? 31.544 -27.140 -39.624 1.00 54.59 74 LYS A N 1
ATOM 611 C CA . LYS A 1 74 ? 30.495 -28.162 -39.648 1.00 54.59 74 LYS A CA 1
ATOM 612 C C . LYS A 1 74 ? 31.125 -29.553 -39.584 1.00 54.59 74 LYS A C 1
ATOM 614 O O . LYS A 1 74 ? 31.906 -29.877 -40.464 1.00 54.59 74 LYS A O 1
ATOM 619 N N . ASN A 1 75 ? 30.670 -30.398 -38.661 1.00 55.16 75 ASN A N 1
ATOM 620 C CA . ASN A 1 75 ? 30.662 -31.852 -38.838 1.00 55.16 75 ASN A CA 1
ATOM 621 C C . ASN A 1 75 ? 29.430 -32.429 -38.125 1.00 55.16 75 ASN A C 1
ATOM 623 O O . ASN A 1 75 ? 29.350 -32.449 -36.901 1.00 55.16 75 ASN A O 1
ATOM 627 N N . LYS A 1 76 ? 28.424 -32.851 -38.903 1.00 54.53 76 LYS A N 1
ATOM 628 C CA . LYS A 1 76 ? 27.217 -33.520 -38.393 1.00 54.53 76 LYS A CA 1
ATOM 629 C C . LYS A 1 76 ? 27.436 -35.039 -38.413 1.00 54.53 76 LYS A C 1
ATOM 631 O O . LYS A 1 76 ? 27.639 -35.568 -39.505 1.00 54.53 76 LYS A O 1
ATOM 636 N N . PRO A 1 77 ? 27.300 -35.775 -37.29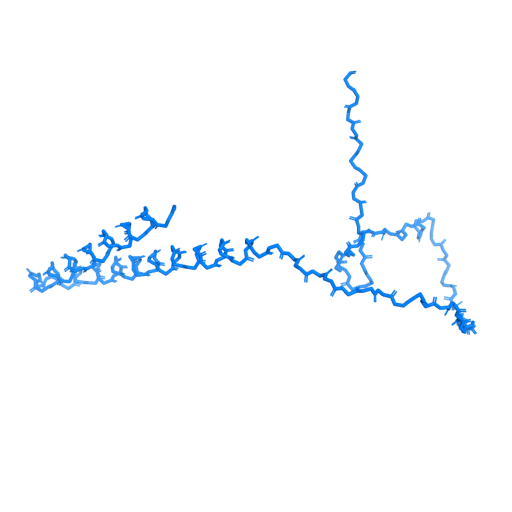8 1.00 52.53 77 PRO A N 1
ATOM 637 C CA . PRO A 1 77 ? 27.140 -37.222 -37.366 1.00 52.53 77 PRO A CA 1
ATOM 638 C C . PRO A 1 77 ? 25.701 -37.573 -37.784 1.00 52.53 77 PRO A C 1
ATOM 640 O O . PRO A 1 77 ? 24.731 -37.189 -37.128 1.00 52.53 77 PRO A O 1
ATOM 643 N N . LYS A 1 78 ? 25.554 -38.313 -38.893 1.00 56.88 78 LYS A N 1
ATOM 644 C CA . LYS A 1 78 ? 24.285 -38.931 -39.311 1.00 56.88 78 LYS A CA 1
ATOM 645 C C . LYS A 1 78 ? 23.894 -40.006 -38.289 1.00 56.88 78 LYS A C 1
ATOM 647 O O . LYS A 1 78 ? 24.447 -41.101 -38.314 1.00 56.88 78 LYS A O 1
ATOM 652 N N . LYS A 1 79 ? 22.919 -39.730 -37.419 1.00 51.28 79 LYS A N 1
ATOM 653 C CA . LYS A 1 79 ? 22.207 -40.785 -36.682 1.00 51.28 79 LYS A CA 1
ATOM 654 C C . LYS A 1 79 ? 21.009 -41.243 -37.512 1.00 51.28 79 LYS A C 1
ATOM 656 O O . LYS A 1 79 ? 20.056 -40.492 -37.699 1.00 51.28 79 LYS A O 1
ATOM 661 N N . ASN A 1 80 ? 21.077 -42.477 -38.008 1.00 56.62 80 ASN A N 1
ATOM 662 C CA . ASN A 1 80 ? 19.936 -43.199 -38.566 1.00 56.62 80 ASN A CA 1
ATOM 663 C C . ASN A 1 80 ? 18.965 -43.526 -37.425 1.00 56.62 80 ASN A C 1
ATOM 665 O O . ASN A 1 80 ? 19.127 -44.524 -36.727 1.00 56.62 80 ASN A O 1
ATOM 669 N N . VAL A 1 81 ? 17.962 -42.677 -37.220 1.00 52.09 81 VAL A N 1
ATOM 670 C CA . VAL A 1 81 ? 16.811 -43.015 -36.380 1.00 52.09 81 VAL A CA 1
ATOM 671 C C . VAL A 1 81 ? 15.779 -43.661 -37.296 1.00 52.09 81 VAL A C 1
ATOM 673 O O . VAL A 1 81 ? 15.217 -43.004 -38.172 1.00 52.09 81 VAL A O 1
ATOM 676 N N . LYS A 1 82 ? 15.549 -44.968 -37.129 1.00 49.41 82 LYS A N 1
ATOM 677 C CA . LYS A 1 82 ? 14.404 -45.652 -37.740 1.00 49.41 82 LYS A CA 1
ATOM 678 C C . LYS A 1 82 ? 13.134 -45.069 -37.117 1.00 49.41 82 LYS A C 1
ATOM 680 O O . LYS A 1 82 ? 12.732 -45.461 -36.028 1.00 49.41 82 LYS A O 1
ATOM 685 N N . HIS A 1 83 ? 12.533 -44.090 -37.782 1.00 47.72 83 HIS A N 1
ATOM 686 C CA . HIS A 1 83 ? 11.215 -43.593 -37.417 1.00 47.72 83 HIS A CA 1
ATOM 687 C C . HIS A 1 83 ? 10.172 -44.635 -37.832 1.00 47.72 83 HIS A C 1
ATOM 689 O O . HIS A 1 83 ? 9.970 -44.864 -39.025 1.00 47.72 83 HIS A O 1
ATOM 695 N N . HIS A 1 84 ? 9.495 -45.252 -36.862 1.00 47.81 84 HIS A N 1
ATOM 696 C CA . HIS A 1 84 ? 8.217 -45.909 -37.118 1.00 47.81 84 HIS A CA 1
ATOM 697 C C . HIS A 1 84 ? 7.238 -44.831 -37.600 1.00 47.81 84 HIS A C 1
ATOM 699 O O . HIS A 1 84 ? 6.804 -43.981 -36.824 1.00 47.81 84 HIS A O 1
ATOM 705 N N . GLN A 1 85 ? 6.957 -44.803 -38.905 1.00 51.97 85 GLN A N 1
ATOM 706 C CA . GLN A 1 85 ? 5.949 -43.909 -39.463 1.00 51.97 85 GLN A CA 1
ATOM 707 C C . GLN A 1 85 ? 4.573 -44.479 -39.122 1.00 51.97 85 GLN A C 1
ATOM 709 O O . GLN A 1 85 ? 4.139 -45.461 -39.718 1.00 51.97 85 GLN A O 1
ATOM 714 N N . ALA A 1 86 ? 3.885 -43.858 -38.163 1.00 53.53 86 ALA A N 1
ATOM 715 C CA . ALA A 1 86 ? 2.437 -43.982 -38.078 1.00 53.53 86 ALA A CA 1
ATOM 716 C C . ALA A 1 86 ? 1.820 -43.448 -39.389 1.00 53.53 86 ALA A C 1
ATOM 718 O O . ALA A 1 86 ? 2.357 -42.489 -39.963 1.00 53.53 86 ALA A O 1
ATOM 719 N N . PRO A 1 87 ? 0.731 -44.053 -39.895 1.00 54.91 87 PRO A N 1
ATOM 720 C CA . PRO A 1 87 ? 0.131 -43.655 -41.161 1.00 54.91 87 PRO A CA 1
ATOM 721 C C . PRO A 1 87 ? -0.239 -42.170 -41.126 1.00 54.91 87 PRO A C 1
ATOM 723 O O . PRO A 1 87 ? -0.944 -41.696 -40.234 1.00 54.91 87 PRO A O 1
ATOM 726 N N . LYS A 1 88 ? 0.283 -41.421 -42.103 1.00 53.62 88 LYS A N 1
ATOM 727 C CA . LYS A 1 88 ? 0.033 -39.989 -42.263 1.00 53.62 88 LYS A CA 1
ATOM 728 C C . LYS A 1 88 ? -1.445 -39.778 -42.583 1.00 53.62 88 LYS A C 1
ATOM 730 O O . LYS A 1 88 ? -1.856 -39.876 -43.736 1.00 53.62 88 LYS A O 1
ATOM 735 N N . GLY A 1 89 ? -2.238 -39.441 -41.570 1.00 50.03 89 GLY A N 1
ATOM 736 C CA . GLY A 1 89 ? -3.513 -38.771 -41.791 1.00 50.03 89 GLY A CA 1
ATOM 737 C C . GLY A 1 89 ? -3.276 -37.509 -42.626 1.00 50.03 89 GLY A C 1
ATOM 738 O O . GLY A 1 89 ? -2.259 -36.830 -42.461 1.00 50.03 89 GLY A O 1
ATOM 739 N N . ARG A 1 90 ? -4.215 -37.191 -43.521 1.00 54.31 90 ARG A N 1
ATOM 740 C CA . ARG A 1 90 ? -4.155 -36.123 -44.542 1.00 54.31 90 ARG A CA 1
ATOM 741 C C . ARG A 1 90 ? -3.819 -34.712 -44.000 1.00 54.31 90 ARG A C 1
ATOM 743 O O . ARG A 1 90 ? -3.537 -33.816 -44.783 1.00 54.31 90 ARG A O 1
ATOM 750 N N . ASN A 1 91 ? -3.772 -34.542 -42.673 1.00 52.25 91 ASN A N 1
ATOM 751 C CA . ASN A 1 91 ? -3.526 -33.288 -41.955 1.00 52.25 91 ASN A CA 1
ATOM 752 C C . ASN A 1 91 ? -2.215 -33.256 -41.13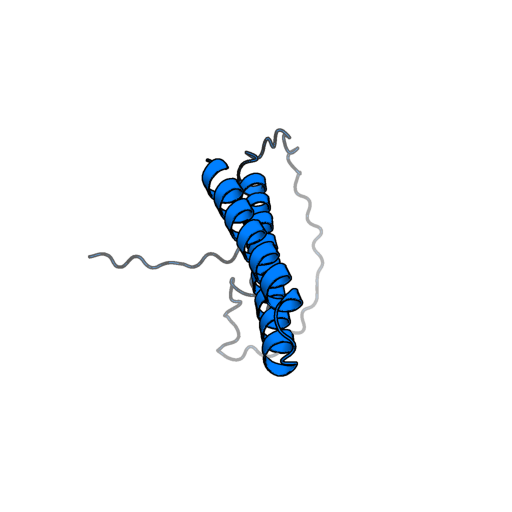5 1.00 52.25 91 ASN A C 1
ATOM 754 O O . ASN A 1 91 ? -1.919 -32.243 -40.508 1.00 52.25 91 ASN A O 1
ATOM 758 N N . ALA A 1 92 ? -1.394 -34.315 -41.134 1.00 49.94 92 ALA A N 1
ATOM 759 C CA . ALA A 1 92 ? -0.179 -34.384 -40.304 1.00 49.94 92 ALA A CA 1
ATOM 760 C C . ALA A 1 92 ? 1.007 -33.540 -40.827 1.00 49.94 92 ALA A C 1
ATOM 762 O O . ALA A 1 92 ? 2.083 -33.534 -40.231 1.00 49.94 92 ALA A O 1
ATOM 763 N N . HIS A 1 93 ? 0.834 -32.814 -41.936 1.00 49.34 93 HIS A N 1
ATOM 764 C CA . HIS A 1 93 ? 1.897 -32.038 -42.581 1.00 49.34 93 HIS A CA 1
ATOM 765 C C . HIS A 1 93 ? 1.818 -30.537 -42.280 1.00 49.34 93 HIS A C 1
ATOM 767 O O . HIS A 1 93 ? 1.963 -29.700 -43.165 1.00 49.34 93 HIS A O 1
ATOM 773 N N . ARG A 1 94 ? 1.607 -30.167 -41.018 1.00 52.34 94 ARG A N 1
ATOM 774 C CA . ARG A 1 94 ? 1.867 -28.802 -40.547 1.00 52.34 94 ARG A CA 1
ATOM 775 C C . ARG A 1 94 ? 2.660 -28.875 -39.253 1.00 52.34 94 ARG A C 1
ATOM 777 O O . ARG A 1 94 ? 2.136 -28.631 -38.174 1.00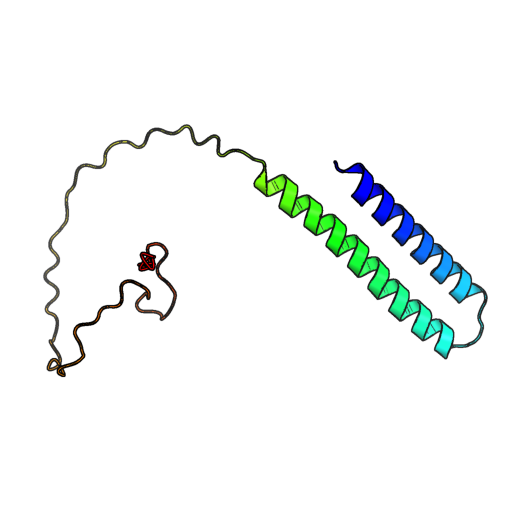 52.34 94 ARG A O 1
ATOM 784 N N . GLN A 1 95 ? 3.946 -29.215 -39.364 1.00 56.94 95 GLN A N 1
ATOM 785 C CA . GLN A 1 95 ? 4.911 -28.831 -38.334 1.00 56.94 95 GLN A CA 1
ATOM 786 C C . GLN A 1 95 ? 4.882 -27.299 -38.264 1.00 56.94 95 GLN A C 1
ATOM 788 O O . GLN A 1 95 ? 5.529 -26.616 -39.053 1.00 56.94 95 GLN A O 1
ATOM 793 N N . SER A 1 96 ? 4.064 -26.745 -37.372 1.00 59.78 96 SER A N 1
ATOM 794 C CA . SER A 1 96 ? 4.014 -25.308 -37.149 1.00 59.78 96 SER A CA 1
ATOM 795 C C . SER A 1 96 ? 5.393 -24.853 -36.670 1.00 59.78 96 SER A C 1
ATOM 797 O O . SER A 1 96 ? 5.888 -25.328 -35.643 1.00 59.78 96 SER A O 1
ATOM 799 N N . GLY A 1 97 ? 6.012 -23.916 -37.390 1.00 61.62 97 GLY A N 1
ATOM 800 C CA . GLY A 1 97 ? 7.255 -23.260 -36.964 1.00 61.62 97 GLY A CA 1
ATOM 801 C C . GLY A 1 97 ? 7.107 -22.456 -35.666 1.00 61.62 97 GLY A C 1
ATOM 802 O O . GLY A 1 97 ? 8.106 -22.008 -35.116 1.00 61.62 97 GLY A O 1
ATOM 803 N N . LEU A 1 98 ? 5.873 -22.313 -35.172 1.00 66.56 98 LEU A N 1
ATOM 804 C CA . LEU A 1 98 ? 5.513 -21.527 -33.999 1.00 66.56 98 LEU A CA 1
ATOM 805 C C . LEU A 1 98 ? 5.747 -22.259 -32.677 1.00 66.56 98 LEU A C 1
ATOM 807 O O . LEU A 1 98 ? 6.152 -21.617 -31.719 1.00 66.56 98 LEU A O 1
ATOM 811 N N . PHE A 1 99 ? 5.535 -23.577 -32.619 1.00 69.31 99 PHE A N 1
ATOM 812 C CA . PHE A 1 99 ? 5.529 -24.324 -31.356 1.00 69.31 99 PHE A CA 1
ATOM 813 C C . PHE A 1 99 ? 6.625 -25.393 -31.303 1.00 69.31 99 PHE A C 1
ATOM 815 O O . PHE A 1 99 ? 7.006 -25.993 -32.319 1.00 69.31 99 PHE A O 1
ATOM 822 N N . ASN A 1 100 ? 7.170 -25.611 -30.108 1.00 73.19 100 ASN A N 1
ATOM 823 C CA . ASN A 1 100 ? 8.060 -26.716 -29.781 1.00 73.19 100 ASN A CA 1
ATOM 824 C C . ASN A 1 100 ? 7.243 -27.976 -29.431 1.00 73.19 100 ASN A C 1
ATOM 826 O O . ASN A 1 100 ? 6.021 -27.931 -29.306 1.00 73.19 100 ASN A O 1
ATOM 830 N N . ALA A 1 101 ? 7.916 -29.120 -29.287 1.00 65.88 101 ALA A N 1
ATOM 831 C CA . ALA A 1 101 ? 7.246 -30.390 -28.986 1.00 65.88 101 ALA A CA 1
ATOM 832 C C . ALA A 1 101 ? 6.575 -30.425 -27.595 1.00 65.88 101 ALA A C 1
ATOM 834 O O . ALA A 1 101 ? 5.752 -31.295 -27.344 1.00 65.88 101 ALA A O 1
ATOM 835 N N . GLN A 1 102 ? 6.916 -29.484 -26.709 1.00 72.31 102 GLN A N 1
ATOM 836 C CA . GLN A 1 102 ? 6.358 -29.333 -25.361 1.00 72.31 102 GLN A CA 1
ATOM 837 C C . GLN A 1 102 ? 5.179 -28.337 -25.328 1.00 72.31 102 GLN A C 1
ATOM 839 O O . GLN A 1 102 ? 4.681 -28.022 -24.254 1.00 72.31 102 GLN A O 1
ATOM 844 N N . GLY A 1 103 ? 4.742 -27.818 -26.485 1.00 65.56 103 GLY A N 1
ATOM 845 C CA . GLY A 1 103 ? 3.629 -26.868 -26.602 1.00 65.56 103 GLY A CA 1
ATOM 846 C C . GLY A 1 103 ? 3.992 -25.397 -26.358 1.00 65.56 103 GLY A C 1
ATOM 847 O O . GLY A 1 103 ? 3.132 -24.531 -26.481 1.00 65.56 103 GLY A O 1
ATOM 848 N N . GLY A 1 104 ? 5.254 -25.085 -26.058 1.00 74.44 104 GLY A N 1
ATOM 849 C CA . GLY A 1 104 ? 5.744 -23.713 -25.903 1.00 74.44 104 GLY A CA 1
ATOM 850 C C . GLY A 1 104 ? 6.090 -23.052 -27.240 1.00 74.44 104 GLY A C 1
ATOM 851 O O . GLY A 1 104 ? 6.424 -23.731 -28.213 1.00 74.44 104 GLY A O 1
ATOM 852 N N . PHE A 1 105 ? 6.051 -21.720 -27.300 1.00 74.25 105 PHE A N 1
ATOM 853 C CA . PHE A 1 105 ? 6.454 -20.977 -28.497 1.00 74.25 105 PHE A CA 1
ATOM 854 C C . PHE A 1 105 ? 7.961 -21.116 -28.768 1.00 74.25 105 PHE A C 1
ATOM 856 O O . PHE A 1 105 ? 8.789 -21.030 -27.860 1.00 74.25 105 PHE A O 1
ATOM 863 N N . LYS A 1 106 ? 8.337 -21.329 -30.033 1.00 73.81 106 LYS A N 1
ATOM 864 C CA . LYS A 1 106 ? 9.736 -21.340 -30.468 1.00 73.81 106 LYS A CA 1
ATOM 865 C C . LYS A 1 106 ? 10.274 -19.906 -30.488 1.00 73.81 106 LYS A C 1
ATOM 867 O O . LYS A 1 106 ? 9.626 -19.035 -31.057 1.00 73.81 106 LYS A O 1
ATOM 872 N N . PRO A 1 107 ? 11.494 -19.658 -29.988 1.00 62.72 107 PRO A N 1
ATOM 873 C CA . PRO A 1 107 ? 12.099 -18.325 -30.025 1.00 62.72 107 PRO A CA 1
ATOM 874 C C . PRO A 1 107 ? 12.378 -17.811 -31.451 1.00 62.72 107 PRO A C 1
ATOM 876 O O . PRO A 1 107 ? 12.572 -16.619 -31.644 1.00 62.72 107 PRO A O 1
ATOM 879 N N . THR A 1 108 ? 12.361 -18.685 -32.463 1.00 63.44 108 THR A N 1
ATOM 880 C CA . THR A 1 108 ? 12.504 -18.335 -33.890 1.00 63.44 108 THR A CA 1
ATOM 881 C C . THR A 1 108 ? 11.165 -18.305 -34.638 1.00 63.44 108 THR A C 1
ATOM 883 O O . THR A 1 108 ? 11.133 -18.443 -35.861 1.00 63.44 108 THR A O 1
ATOM 886 N N . ALA A 1 109 ? 10.044 -18.215 -33.921 1.00 61.16 109 ALA A N 1
ATOM 887 C CA . ALA A 1 109 ? 8.713 -18.125 -34.504 1.00 61.16 109 ALA A CA 1
ATOM 888 C C . ALA A 1 109 ? 8.503 -16.738 -35.139 1.00 61.16 109 ALA A C 1
ATOM 890 O O . ALA A 1 109 ? 8.094 -15.793 -34.472 1.00 61.16 109 ALA A O 1
ATOM 891 N N . PHE A 1 110 ? 8.792 -16.605 -36.434 1.00 56.34 110 PHE A N 1
ATOM 892 C CA . PHE A 1 110 ? 8.459 -15.401 -37.196 1.00 56.34 110 PHE A CA 1
ATOM 893 C C . PHE A 1 110 ? 6.975 -15.433 -37.583 1.00 56.34 110 PHE A C 1
ATOM 895 O O . PHE A 1 110 ? 6.536 -16.324 -38.315 1.00 56.34 110 PHE A O 1
ATOM 902 N N . TYR A 1 111 ? 6.198 -14.460 -37.107 1.00 56.62 111 TYR A N 1
ATOM 903 C CA . TYR A 1 111 ? 4.868 -14.189 -37.645 1.00 56.62 111 TYR A CA 1
ATOM 904 C C . TYR A 1 111 ? 5.040 -13.581 -39.042 1.00 56.62 111 TYR A C 1
ATOM 906 O O . TYR A 1 111 ? 5.659 -12.530 -39.186 1.00 56.62 111 TYR A O 1
ATOM 914 N N . HIS A 1 112 ? 4.506 -14.230 -40.080 1.00 52.62 112 HIS A N 1
ATOM 915 C CA . HIS A 1 112 ? 4.284 -13.546 -41.354 1.00 52.62 112 HIS A CA 1
ATOM 916 C C . HIS A 1 112 ? 3.139 -12.555 -41.137 1.00 52.62 112 HIS A C 1
ATOM 918 O O . HIS A 1 112 ? 1.970 -12.935 -41.185 1.00 52.62 112 HIS A O 1
ATOM 924 N N . VAL A 1 113 ? 3.467 -11.294 -40.862 1.00 54.25 113 VAL A N 1
ATOM 925 C CA . VAL A 1 113 ? 2.499 -10.204 -40.979 1.00 54.25 113 VAL A CA 1
ATOM 926 C C . VAL A 1 113 ? 2.318 -9.978 -42.477 1.00 54.25 113 VAL A C 1
ATOM 928 O O . VAL A 1 113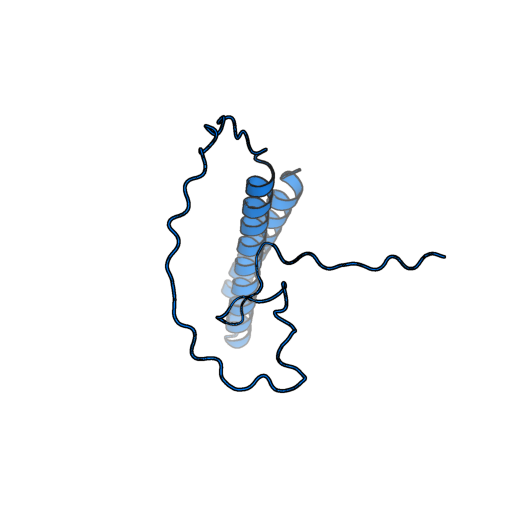 ? 3.206 -9.446 -43.138 1.00 54.25 113 VAL A O 1
ATOM 931 N N . LYS A 1 114 ? 1.206 -10.457 -43.041 1.00 53.44 114 LYS A N 1
ATOM 932 C CA . LYS A 1 114 ? 0.775 -10.024 -44.373 1.00 53.44 114 LYS A CA 1
ATOM 933 C C . LYS A 1 114 ? 0.441 -8.539 -44.229 1.00 53.44 114 LYS A C 1
ATOM 935 O O . LYS A 1 114 ? -0.536 -8.214 -43.560 1.00 53.44 114 LYS A O 1
ATOM 940 N N . GLY A 1 115 ? 1.288 -7.661 -44.763 1.00 44.53 115 GLY A N 1
ATOM 941 C CA . GLY A 1 115 ? 0.913 -6.262 -44.936 1.00 44.53 115 GLY A CA 1
ATOM 942 C C . GLY A 1 115 ? -0.352 -6.228 -45.786 1.00 44.53 115 GLY A C 1
ATOM 943 O O . GLY A 1 115 ? -0.410 -6.903 -46.814 1.00 44.53 115 GLY A O 1
ATOM 944 N N . TYR A 1 116 ? -1.385 -5.538 -45.312 1.00 50.06 116 TYR A N 1
ATOM 945 C CA . TYR A 1 116 ? -2.437 -5.089 -46.210 1.00 50.06 116 TYR A CA 1
ATOM 946 C C . TYR A 1 116 ? -1.780 -4.029 -47.096 1.00 50.06 116 TYR A C 1
ATOM 948 O O . TYR A 1 116 ? -1.265 -3.039 -46.581 1.00 50.06 116 TYR A O 1
ATOM 956 N N . GLU A 1 117 ? -1.668 -4.321 -48.388 1.00 46.16 117 GLU A N 1
ATOM 957 C CA . GLU A 1 117 ? -1.403 -3.298 -49.395 1.00 46.16 117 GLU A CA 1
ATOM 958 C C . GLU A 1 117 ? -2.709 -2.505 -49.545 1.00 46.16 117 GLU A C 1
ATOM 960 O O . GLU A 1 117 ? -3.756 -3.118 -49.779 1.00 46.16 117 GLU A O 1
ATOM 965 N N . ASP A 1 118 ? -2.646 -1.192 -49.301 1.00 46.59 118 ASP A N 1
ATOM 966 C CA . ASP A 1 118 ? -3.715 -0.230 -49.613 1.00 46.59 118 ASP A CA 1
ATOM 967 C C . ASP A 1 118 ? -3.863 -0.047 -51.133 1.00 46.59 118 ASP A C 1
ATOM 969 O O . ASP A 1 118 ? -2.820 -0.022 -51.832 1.00 46.59 118 ASP A O 1
#

Foldseek 3Di:
DCVVLVVVLVVLVVVLVVLVVVLVVDPDVVSNVVSVVVSVVSVVVNVVSVVVVVVVVVVPPDPPPPDDDDDDDDDDDDDPDPDPDDDDDPPPPCPDQQADPVGHGDPPRDDPPPDDDD

Organism: NCBI:txid255247

Secondary structure (DSSP, 8-state):
--HHHHHHHHHHHHHHHHHHHHHHT---HHHHHHHHHHHHHHHHHHHHHHHHHHHHHHHT-------PPP-------------------TT-----TTB-TTSPBPTT----------